Protein AF-A0A7V6ZNW0-F1 (afdb_monomer_lite)

Foldseek 3Di:
DQVVVCVVQPVLRSLQVVLVVLVVLLVVQLVVQLVVLQVVVCVVPPCSNVVLVVCVVDLVDQDDLSSLVSNLVSLLRSLVVSLVVLCVNCVVVVVVVVVVCVVCVVVVVVVVVVVVVVVVVVVVVVVVVCVVVVVPDDDSVVVVLCSSCPRPSNVSVCCSVVPRVVSSCCCSCVPSVVD

Structure (mmCIF, N/CA/C/O backbone):
data_AF-A0A7V6ZNW0-F1
#
_entry.id   AF-A0A7V6ZNW0-F1
#
loop_
_atom_site.group_PDB
_atom_site.id
_atom_site.type_symbol
_atom_site.label_atom_id
_atom_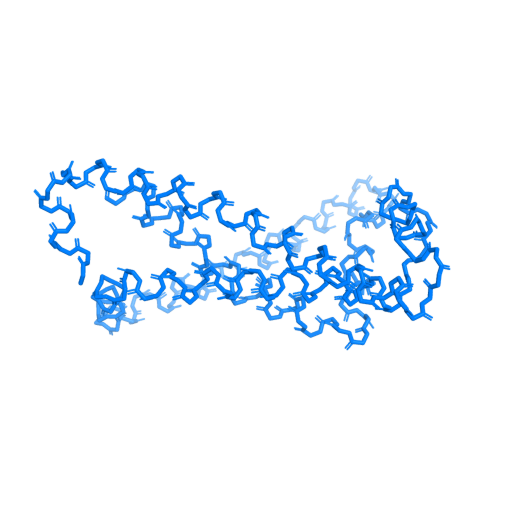site.label_alt_id
_atom_site.label_comp_id
_atom_site.label_asym_id
_atom_site.label_entity_id
_atom_site.label_seq_id
_atom_site.pdbx_PDB_ins_code
_atom_site.Cartn_x
_atom_site.Cartn_y
_atom_site.Cartn_z
_atom_site.occupancy
_atom_site.B_iso_or_equiv
_atom_site.auth_seq_id
_atom_site.auth_comp_id
_atom_site.auth_asym_id
_atom_site.auth_atom_id
_atom_site.pdbx_PDB_model_num
ATOM 1 N N . MET A 1 1 ? -25.468 -3.943 3.752 1.00 54.44 1 MET A N 1
ATOM 2 C CA . MET A 1 1 ? -25.333 -5.261 3.083 1.00 54.44 1 MET A CA 1
ATOM 3 C C . MET A 1 1 ? -24.767 -6.324 4.029 1.00 54.44 1 MET A C 1
ATOM 5 O O . MET A 1 1 ? -25.303 -7.426 4.053 1.00 54.44 1 MET A O 1
ATOM 9 N N . SER A 1 2 ? -23.772 -5.993 4.863 1.00 60.25 2 SER A N 1
ATOM 10 C CA . SER A 1 2 ? -23.150 -6.922 5.824 1.00 60.25 2 SER A CA 1
ATOM 11 C C . SER A 1 2 ? -24.108 -7.521 6.868 1.00 60.25 2 SER A C 1
ATOM 13 O O . SER A 1 2 ? -24.052 -8.720 7.108 1.00 60.25 2 SER A O 1
ATOM 15 N N . GLU A 1 3 ? -25.052 -6.761 7.436 1.00 64.81 3 GLU A N 1
ATOM 16 C CA . GLU A 1 3 ? -25.925 -7.264 8.521 1.00 64.81 3 GLU A CA 1
ATOM 17 C C . GLU A 1 3 ? -26.812 -8.459 8.131 1.00 64.81 3 GLU A C 1
ATOM 19 O O . GLU A 1 3 ? -27.054 -9.354 8.944 1.00 64.81 3 GLU A O 1
ATOM 24 N N . ARG A 1 4 ? -27.275 -8.511 6.873 1.00 63.34 4 ARG A N 1
ATOM 25 C CA . ARG A 1 4 ? -28.067 -9.645 6.362 1.00 63.34 4 ARG A CA 1
ATOM 26 C C . ARG A 1 4 ? -27.214 -10.905 6.184 1.00 63.34 4 ARG A C 1
ATOM 28 O O . ARG A 1 4 ? -27.714 -12.003 6.413 1.00 63.34 4 ARG A O 1
ATOM 35 N N . LEU A 1 5 ? -25.948 -10.747 5.792 1.00 62.03 5 LEU A N 1
ATOM 36 C CA . LEU A 1 5 ? -24.987 -11.845 5.630 1.00 62.03 5 LEU A CA 1
ATOM 37 C C . LEU A 1 5 ? -24.515 -12.376 6.989 1.00 62.03 5 LEU A C 1
ATOM 39 O O . LEU A 1 5 ? -24.542 -13.583 7.215 1.00 62.03 5 LEU A O 1
ATOM 43 N N . ILE A 1 6 ? -24.202 -11.475 7.923 1.00 66.31 6 ILE A N 1
ATOM 44 C CA . ILE A 1 6 ? -23.805 -11.801 9.298 1.00 66.31 6 ILE A CA 1
ATOM 45 C C . ILE A 1 6 ? -24.884 -12.635 10.005 1.00 66.31 6 ILE A C 1
ATOM 47 O O . ILE A 1 6 ? -24.567 -13.617 10.674 1.00 66.31 6 ILE A O 1
ATOM 51 N N . ARG A 1 7 ? -26.171 -12.295 9.823 1.00 68.31 7 ARG A N 1
ATOM 52 C CA . ARG A 1 7 ? -27.290 -13.066 10.396 1.00 68.31 7 ARG A CA 1
ATOM 53 C C . ARG A 1 7 ? -27.439 -14.476 9.819 1.00 68.31 7 ARG A C 1
ATOM 55 O O . ARG A 1 7 ? -27.912 -15.347 10.535 1.00 68.31 7 ARG A O 1
ATOM 62 N N . LYS A 1 8 ? -27.073 -14.704 8.553 1.00 69.94 8 LYS A N 1
ATOM 63 C CA . LYS A 1 8 ? -27.198 -16.025 7.906 1.00 69.94 8 LYS A CA 1
ATOM 64 C C . LYS A 1 8 ? -26.056 -16.979 8.250 1.00 69.94 8 LYS A C 1
ATOM 66 O O . LYS A 1 8 ? -26.270 -18.181 8.292 1.00 69.94 8 LYS A O 1
ATOM 71 N N . VAL A 1 9 ? -24.856 -16.443 8.445 1.00 70.19 9 VAL A N 1
ATOM 72 C CA . VAL A 1 9 ? -23.612 -17.222 8.542 1.00 70.19 9 VAL A CA 1
ATOM 73 C C . VAL A 1 9 ? -23.125 -17.373 9.991 1.00 70.19 9 VAL A C 1
ATOM 75 O O . VAL A 1 9 ? -22.376 -18.296 10.307 1.00 70.19 9 VAL A O 1
ATOM 78 N N . GLY A 1 10 ? -23.580 -16.491 10.885 1.00 75.94 10 GLY A N 1
ATOM 79 C CA . GLY A 1 10 ? -23.046 -16.348 12.237 1.00 75.94 10 GLY A CA 1
ATOM 80 C C . GLY A 1 10 ? -21.868 -15.370 12.259 1.00 75.94 10 GLY A C 1
ATOM 81 O O . GLY A 1 10 ? -21.050 -15.349 11.341 1.00 75.94 10 GLY A O 1
ATOM 82 N N . LYS A 1 11 ? -21.789 -14.538 13.309 1.00 75.06 11 LYS A N 1
ATOM 83 C CA . LYS A 1 11 ? -20.805 -13.441 13.417 1.00 75.06 11 LYS A CA 1
ATOM 84 C C . LYS A 1 11 ? -19.357 -13.919 13.260 1.00 75.06 11 LYS A C 1
ATOM 86 O O . LYS A 1 11 ? -18.672 -13.418 12.378 1.00 75.06 11 LYS A O 1
ATOM 91 N N . GLY A 1 12 ? -18.929 -14.921 14.032 1.00 74.56 12 GLY A N 1
ATOM 92 C CA . GLY A 1 12 ? -17.543 -15.415 13.982 1.00 74.56 12 GLY A CA 1
ATOM 93 C C . GLY A 1 12 ? -17.153 -16.002 12.620 1.00 74.56 12 GLY A C 1
ATOM 94 O O . GLY A 1 12 ? -16.101 -15.680 12.079 1.00 74.56 12 GLY A O 1
ATOM 95 N N . ASN A 1 13 ? -18.042 -16.785 12.005 1.00 82.31 13 ASN A N 1
ATOM 96 C CA . ASN A 1 13 ? -17.795 -17.369 10.683 1.00 82.31 13 ASN A CA 1
ATOM 97 C C . ASN A 1 13 ? -17.742 -16.305 9.578 1.00 82.31 13 ASN A C 1
ATOM 99 O O . ASN A 1 13 ? -16.967 -16.437 8.633 1.00 82.31 13 ASN A O 1
ATOM 103 N N . PHE A 1 14 ? -18.551 -15.245 9.687 1.00 84.12 14 PHE A N 1
ATOM 104 C CA . PHE A 1 14 ? -18.507 -14.127 8.748 1.00 84.12 14 PHE A CA 1
ATOM 105 C C . PHE A 1 14 ? -17.160 -13.402 8.805 1.00 84.12 14 PHE A C 1
ATOM 107 O O . PHE A 1 14 ? -16.557 -13.187 7.756 1.00 84.12 14 PHE A O 1
ATOM 114 N N . TYR A 1 15 ? -16.680 -13.054 10.002 1.00 83.62 15 TYR A N 1
ATOM 115 C CA . TYR A 1 15 ? -15.413 -12.339 10.159 1.00 83.62 15 TYR A CA 1
ATOM 116 C C . TYR A 1 15 ? -14.215 -13.183 9.728 1.00 83.62 15 TYR A C 1
ATOM 118 O O . TYR A 1 15 ? -13.383 -12.689 8.972 1.00 83.62 15 TYR A O 1
ATOM 126 N N . LEU A 1 16 ? -14.194 -14.477 10.066 1.00 86.06 16 LEU A N 1
ATOM 127 C CA . LEU A 1 16 ? -13.151 -15.392 9.601 1.00 86.06 16 LEU A CA 1
ATOM 128 C C . LEU A 1 16 ? -13.122 -15.513 8.069 1.00 86.06 16 LEU A C 1
ATOM 130 O O . LEU A 1 16 ? -12.058 -15.425 7.459 1.00 86.06 16 LEU A O 1
ATOM 134 N N . MET A 1 17 ? -14.278 -15.682 7.420 1.00 87.62 17 MET A N 1
ATOM 135 C CA . MET A 1 17 ? -14.331 -15.756 5.955 1.00 87.62 17 MET A CA 1
ATOM 136 C C . MET A 1 17 ? -13.973 -14.426 5.291 1.00 87.62 17 MET A C 1
ATOM 138 O O . MET A 1 17 ? -13.285 -14.419 4.272 1.00 87.62 17 MET A O 1
ATOM 142 N N . ALA A 1 18 ? -14.410 -13.304 5.865 1.00 87.88 18 ALA A N 1
ATOM 143 C CA . ALA A 1 18 ? -14.041 -11.980 5.386 1.00 87.88 18 ALA A CA 1
ATOM 144 C C . ALA A 1 18 ? -12.533 -11.731 5.537 1.00 87.88 18 ALA A C 1
ATOM 146 O O . ALA A 1 18 ? -11.928 -11.193 4.615 1.00 87.88 18 ALA A O 1
ATOM 147 N N . PHE A 1 19 ? -11.921 -12.174 6.639 1.00 90.75 19 PHE A N 1
ATOM 148 C CA . PHE A 1 19 ? -10.476 -12.128 6.848 1.00 90.75 19 PHE A CA 1
ATOM 149 C C . PHE A 1 19 ? -9.734 -12.934 5.781 1.00 90.75 19 PHE A C 1
ATOM 151 O O . PHE A 1 19 ? -8.900 -12.378 5.074 1.00 90.75 19 PHE A O 1
ATOM 158 N N . LEU A 1 20 ? -10.073 -14.217 5.607 1.00 92.50 20 LEU A N 1
ATOM 159 C CA . LEU A 1 20 ? -9.414 -15.081 4.622 1.00 92.50 20 LEU A CA 1
ATOM 160 C C . LEU A 1 20 ? -9.578 -14.545 3.195 1.00 92.50 20 LEU A C 1
ATOM 162 O O . LEU A 1 20 ? -8.618 -14.518 2.427 1.00 92.50 20 LEU A O 1
ATOM 166 N N . GLY A 1 21 ? -10.781 -14.078 2.851 1.00 93.06 21 GLY A N 1
ATOM 167 C CA . GLY A 1 21 ? -11.059 -13.475 1.552 1.00 93.06 21 GLY A CA 1
ATOM 168 C C . GLY A 1 21 ? -10.262 -12.194 1.325 1.00 93.06 21 GLY A C 1
ATOM 169 O O . GLY A 1 21 ? -9.630 -12.041 0.284 1.00 93.06 21 GLY A O 1
ATOM 170 N N . ALA A 1 22 ? -10.242 -11.286 2.301 1.00 92.19 22 ALA A N 1
ATOM 171 C CA . ALA A 1 22 ? -9.509 -10.032 2.191 1.00 92.19 22 ALA A CA 1
ATOM 172 C C . ALA A 1 22 ? -7.984 -10.244 2.188 1.00 92.19 22 ALA A C 1
ATOM 174 O O . ALA A 1 22 ? -7.289 -9.577 1.428 1.00 92.19 22 ALA A O 1
ATOM 175 N N . PHE A 1 23 ? -7.468 -11.212 2.951 1.00 92.50 23 PHE A N 1
ATOM 176 C CA . PHE A 1 23 ? -6.053 -11.590 2.942 1.00 92.50 23 PHE A CA 1
ATOM 177 C C . PHE A 1 23 ? -5.631 -12.198 1.598 1.00 92.50 23 PHE A C 1
ATOM 179 O O . PHE A 1 23 ? -4.607 -11.820 1.034 1.00 92.50 23 PHE A O 1
ATOM 186 N N . ALA A 1 24 ? -6.448 -13.088 1.026 1.00 94.94 24 ALA A N 1
ATOM 187 C CA . ALA A 1 24 ? -6.201 -13.606 -0.316 1.00 94.94 24 ALA A CA 1
ATOM 188 C C . ALA A 1 24 ? -6.233 -12.480 -1.363 1.00 94.94 24 ALA A C 1
ATOM 190 O O . ALA A 1 24 ? -5.343 -12.395 -2.207 1.00 94.94 24 ALA A O 1
ATOM 191 N N . LEU A 1 25 ? -7.220 -11.581 -1.288 1.00 94.38 25 LEU A N 1
ATOM 192 C CA . LEU A 1 25 ? -7.327 -10.436 -2.194 1.00 94.38 25 LEU A CA 1
ATOM 193 C C . LEU A 1 25 ? -6.156 -9.459 -2.061 1.00 94.38 25 LEU A C 1
ATOM 195 O O . LEU A 1 25 ? -5.732 -8.921 -3.078 1.00 94.38 25 LEU A O 1
ATOM 199 N N . PHE A 1 26 ? -5.605 -9.263 -0.861 1.00 92.00 26 PHE A N 1
ATOM 200 C CA . PHE A 1 26 ? -4.419 -8.428 -0.640 1.00 92.00 26 PHE A CA 1
ATOM 201 C C . PHE A 1 26 ? -3.247 -8.868 -1.522 1.00 92.00 26 PHE A C 1
ATOM 203 O O . PHE A 1 26 ? -2.655 -8.049 -2.220 1.00 92.00 26 PHE A O 1
ATOM 210 N N . ILE A 1 27 ? -2.989 -10.175 -1.582 1.00 92.38 27 ILE A N 1
ATOM 211 C CA . ILE A 1 27 ? -1.921 -10.749 -2.408 1.00 92.38 27 ILE A CA 1
ATOM 212 C C . ILE A 1 27 ? -2.327 -10.770 -3.890 1.00 92.38 27 ILE A C 1
ATOM 214 O O . ILE A 1 27 ? -1.558 -10.376 -4.770 1.00 92.38 27 ILE A O 1
ATOM 218 N N . LEU A 1 28 ? -3.545 -11.234 -4.186 1.00 96.06 28 LEU A N 1
ATOM 219 C CA . LEU A 1 28 ? -3.990 -11.469 -5.560 1.00 96.06 28 LEU A CA 1
ATOM 220 C C . LEU A 1 28 ? -4.175 -10.177 -6.359 1.00 96.06 28 LEU A C 1
ATOM 222 O O . LEU A 1 28 ? -3.818 -10.153 -7.534 1.00 96.06 28 LEU A O 1
ATOM 226 N N . LEU A 1 29 ? -4.705 -9.111 -5.754 1.00 95.12 29 LEU A N 1
ATOM 227 C CA . LEU A 1 29 ? -4.921 -7.836 -6.445 1.00 95.12 29 LEU A CA 1
ATOM 228 C C . LEU A 1 29 ? -3.595 -7.194 -6.845 1.00 95.12 29 LEU A C 1
ATOM 230 O O . LEU A 1 29 ? -3.450 -6.770 -7.990 1.00 95.12 29 LEU A O 1
ATOM 234 N N . GLN A 1 30 ? -2.610 -7.182 -5.944 1.00 94.31 30 GLN A N 1
ATOM 235 C CA . GLN A 1 30 ? -1.276 -6.679 -6.262 1.00 94.31 30 GLN A CA 1
ATOM 236 C C . GLN A 1 30 ? -0.628 -7.504 -7.381 1.00 94.31 30 GLN A C 1
ATOM 238 O O . GLN A 1 30 ? -0.168 -6.939 -8.373 1.00 94.31 30 GLN A O 1
ATOM 243 N N . ALA A 1 31 ? -0.647 -8.837 -7.273 1.00 94.94 31 ALA A N 1
ATOM 244 C CA . ALA A 1 31 ? -0.084 -9.715 -8.298 1.00 94.94 31 ALA A CA 1
ATOM 245 C C . ALA A 1 31 ? -0.779 -9.548 -9.660 1.00 94.94 31 ALA A C 1
ATOM 247 O O . ALA A 1 31 ? -0.127 -9.590 -10.704 1.00 94.94 31 ALA A O 1
ATOM 248 N N . PHE A 1 32 ? -2.096 -9.340 -9.659 1.00 97.19 32 PHE A N 1
ATOM 249 C CA . PHE A 1 32 ? -2.876 -9.103 -10.867 1.00 97.19 32 PHE A CA 1
ATOM 250 C C . PHE A 1 32 ? -2.489 -7.785 -11.545 1.00 97.19 32 PHE A C 1
ATOM 252 O O . PHE A 1 32 ? -2.185 -7.786 -12.738 1.00 97.19 32 PHE A O 1
ATOM 259 N N . VAL A 1 33 ? -2.423 -6.681 -10.792 1.00 96.94 33 VAL A N 1
ATOM 260 C CA . VAL A 1 33 ? -1.995 -5.382 -11.335 1.00 96.94 33 VAL A CA 1
ATOM 261 C C . VAL A 1 33 ? -0.553 -5.453 -11.831 1.00 96.94 33 VAL A C 1
ATOM 263 O O . VAL A 1 33 ? -0.268 -4.989 -12.931 1.00 96.94 33 VAL A O 1
ATOM 266 N N . MET A 1 34 ? 0.342 -6.088 -11.069 1.00 96.62 34 MET A N 1
ATOM 267 C CA . MET A 1 34 ? 1.735 -6.279 -11.474 1.00 96.62 34 MET A CA 1
ATOM 268 C C . MET A 1 34 ? 1.823 -6.991 -12.827 1.00 96.62 34 MET A C 1
ATOM 270 O O . MET A 1 34 ? 2.530 -6.523 -13.711 1.00 96.62 34 MET A O 1
ATOM 274 N N . ARG A 1 35 ? 1.059 -8.072 -13.037 1.00 96.81 35 ARG A N 1
ATOM 275 C CA . ARG A 1 35 ? 1.025 -8.775 -14.331 1.00 96.81 35 ARG A CA 1
ATOM 276 C C . ARG A 1 35 ? 0.549 -7.876 -15.468 1.00 96.81 35 ARG A C 1
ATOM 278 O O . ARG A 1 35 ? 1.149 -7.912 -16.535 1.00 96.81 35 ARG A O 1
ATOM 285 N N . ILE A 1 36 ? -0.493 -7.073 -15.253 1.00 97.50 36 ILE A N 1
ATOM 286 C CA . ILE A 1 36 ? -0.986 -6.135 -16.274 1.00 97.50 36 ILE A CA 1
ATOM 287 C C . ILE A 1 36 ? 0.110 -5.140 -16.667 1.00 97.50 36 ILE A C 1
ATOM 289 O O . ILE A 1 36 ? 0.361 -4.954 -17.855 1.00 97.50 36 ILE A O 1
ATOM 293 N N . LEU A 1 37 ? 0.778 -4.532 -15.684 1.00 96.88 37 LEU A N 1
ATOM 294 C CA . LEU A 1 37 ? 1.839 -3.556 -15.936 1.00 96.88 37 LEU A CA 1
ATOM 295 C C . LEU A 1 37 ? 3.049 -4.197 -16.624 1.00 96.88 37 LEU A C 1
ATOM 297 O O . LEU A 1 37 ? 3.584 -3.628 -17.569 1.00 96.88 37 LEU A O 1
ATOM 301 N N . LEU A 1 38 ? 3.431 -5.407 -16.212 1.00 96.94 38 LEU A N 1
ATOM 302 C CA . LEU A 1 38 ? 4.493 -6.178 -16.856 1.00 96.94 38 LEU A CA 1
ATOM 303 C C . LEU A 1 38 ? 4.199 -6.429 -18.341 1.00 96.94 38 LEU A C 1
ATOM 305 O O . LEU A 1 38 ? 5.057 -6.173 -19.178 1.00 96.94 38 LEU A O 1
ATOM 309 N N . PHE A 1 39 ? 2.984 -6.866 -18.685 1.00 97.12 39 PHE A N 1
ATOM 310 C CA . PHE A 1 39 ? 2.593 -7.053 -20.088 1.00 97.12 39 PHE A CA 1
ATOM 311 C C . PHE A 1 39 ? 2.526 -5.738 -20.870 1.00 97.12 39 PHE A C 1
ATOM 313 O O . PHE A 1 39 ? 2.859 -5.716 -22.054 1.00 97.12 39 PHE A O 1
ATOM 320 N N . TYR A 1 40 ? 2.108 -4.648 -20.226 1.00 96.56 40 TYR A N 1
ATOM 321 C CA . TYR A 1 40 ? 2.097 -3.324 -20.841 1.00 96.56 40 TYR A CA 1
ATOM 322 C C . TYR A 1 40 ? 3.510 -2.872 -21.235 1.00 96.56 40 TYR A C 1
ATOM 324 O O . TYR A 1 40 ? 3.714 -2.459 -22.376 1.00 96.56 40 TYR A O 1
ATOM 332 N N . PHE A 1 41 ? 4.488 -3.003 -20.333 1.00 96.12 41 PHE A N 1
ATOM 333 C CA . PHE A 1 41 ? 5.875 -2.630 -20.617 1.00 96.12 41 PHE A CA 1
ATOM 334 C C . PHE A 1 41 ? 6.576 -3.605 -21.566 1.00 96.12 41 PHE A C 1
ATOM 336 O O . PHE A 1 41 ? 7.312 -3.148 -22.431 1.00 96.12 41 PHE A O 1
ATOM 343 N N . GLU A 1 42 ? 6.283 -4.908 -21.509 1.00 96.00 42 GLU A N 1
ATOM 344 C CA . GLU A 1 42 ? 6.777 -5.883 -22.497 1.00 96.00 42 GLU A CA 1
ATOM 345 C C . GLU A 1 42 ? 6.368 -5.510 -23.930 1.00 96.00 42 GLU A C 1
ATOM 347 O O . GLU A 1 42 ? 7.145 -5.662 -24.869 1.00 96.00 42 GLU A O 1
ATOM 352 N N . GLY A 1 43 ? 5.154 -4.974 -24.106 1.00 94.38 43 GLY A N 1
ATOM 353 C CA . GLY A 1 43 ? 4.677 -4.495 -25.405 1.00 94.38 43 GLY A CA 1
ATOM 354 C C . GLY A 1 43 ? 5.430 -3.269 -25.938 1.00 94.38 43 GLY A C 1
ATOM 355 O O . GLY A 1 43 ? 5.384 -3.010 -27.139 1.00 94.38 43 GLY A O 1
ATOM 356 N N . GLN A 1 44 ? 6.115 -2.519 -25.070 1.00 94.56 44 GLN A N 1
ATOM 357 C CA . GLN A 1 44 ? 6.902 -1.334 -25.432 1.00 94.56 44 GLN A CA 1
ATOM 358 C C . GLN A 1 44 ? 8.399 -1.635 -25.525 1.00 94.56 44 GLN A C 1
ATOM 360 O O . GLN A 1 44 ? 9.090 -1.080 -26.377 1.00 94.56 44 GLN A O 1
ATOM 365 N N . GLN A 1 45 ? 8.889 -2.513 -24.653 1.00 93.44 45 GLN A N 1
ATOM 366 C CA . GLN A 1 45 ? 10.286 -2.892 -24.499 1.00 93.44 45 GLN A CA 1
ATOM 367 C C . GLN A 1 45 ? 10.377 -4.430 -24.481 1.00 93.44 45 GLN A C 1
ATOM 369 O O . GLN A 1 45 ? 10.197 -5.052 -23.433 1.00 93.44 45 GLN A O 1
ATOM 374 N N . PRO A 1 46 ? 10.633 -5.076 -25.632 1.00 94.50 46 PRO A N 1
ATOM 375 C CA . PRO A 1 46 ? 10.741 -6.531 -25.693 1.00 94.50 46 PRO A CA 1
ATOM 376 C C . PRO A 1 46 ? 11.855 -7.057 -24.778 1.00 94.50 46 PRO A C 1
ATOM 378 O O . PRO A 1 46 ? 12.990 -6.587 -24.853 1.00 94.50 46 PRO A O 1
ATOM 381 N N . GLY A 1 47 ? 11.549 -8.055 -23.947 1.00 93.38 47 GLY A N 1
ATOM 382 C CA . GLY A 1 47 ? 12.469 -8.612 -22.950 1.00 93.38 47 GLY A CA 1
ATOM 383 C C . GLY A 1 47 ? 12.351 -7.997 -21.551 1.00 93.38 47 GLY A C 1
ATOM 384 O O . GLY A 1 47 ? 12.964 -8.521 -20.617 1.00 93.38 47 GLY A O 1
ATOM 385 N N . PHE A 1 48 ? 11.521 -6.964 -21.376 1.00 95.19 48 PHE A N 1
ATOM 386 C CA . PHE A 1 48 ? 11.332 -6.268 -20.103 1.00 95.19 48 PHE A CA 1
ATOM 387 C C . PHE A 1 48 ? 10.948 -7.201 -18.952 1.00 95.19 48 PHE A C 1
ATOM 389 O O . PHE A 1 48 ? 11.493 -7.081 -17.859 1.00 95.19 48 PHE A O 1
ATOM 396 N N . ILE A 1 49 ? 10.047 -8.163 -19.166 1.00 95.62 49 ILE A N 1
ATOM 397 C CA . ILE A 1 49 ? 9.618 -9.099 -18.114 1.00 95.62 49 ILE A CA 1
ATOM 398 C C . ILE A 1 49 ? 10.797 -9.926 -17.602 1.00 95.62 49 ILE A C 1
ATOM 400 O O . ILE A 1 49 ? 10.930 -10.151 -16.397 1.00 95.62 49 ILE A O 1
ATOM 404 N N . LYS A 1 50 ? 11.656 -10.387 -18.514 1.00 93.81 50 LYS A N 1
ATOM 405 C CA . LYS A 1 50 ? 12.839 -11.168 -18.155 1.00 93.81 50 LYS A CA 1
ATOM 406 C C . LYS A 1 50 ? 13.813 -10.307 -17.355 1.00 93.81 50 LYS A C 1
ATOM 408 O O . LYS A 1 50 ? 14.229 -10.726 -16.277 1.00 93.81 50 LYS A O 1
ATOM 413 N N . ASP A 1 51 ? 14.110 -9.105 -17.844 1.00 92.50 51 ASP A N 1
ATOM 414 C CA . ASP A 1 51 ? 14.995 -8.164 -17.156 1.00 92.50 51 ASP A CA 1
ATOM 415 C C . ASP A 1 51 ? 14.448 -7.755 -15.782 1.00 92.50 51 ASP A C 1
ATOM 417 O O . ASP A 1 51 ? 15.206 -7.676 -14.816 1.00 92.50 51 ASP A O 1
ATOM 421 N N . PHE A 1 52 ? 13.131 -7.572 -15.661 1.00 93.38 52 PHE A N 1
ATOM 422 C CA . PHE A 1 52 ? 12.462 -7.277 -14.398 1.00 93.38 52 PHE A CA 1
ATOM 423 C C . PHE A 1 52 ? 12.650 -8.410 -13.387 1.00 93.38 52 PHE A C 1
ATOM 425 O O . PHE A 1 52 ? 13.061 -8.163 -12.254 1.00 93.38 52 PHE A O 1
ATOM 432 N N . TYR A 1 53 ? 12.386 -9.662 -13.775 1.00 91.38 53 TYR A N 1
ATOM 433 C CA . TYR A 1 53 ? 12.570 -10.799 -12.870 1.00 91.38 53 TYR A CA 1
ATOM 434 C C . TYR A 1 53 ? 14.036 -11.007 -12.493 1.00 91.38 53 TYR A C 1
ATOM 436 O O . TYR A 1 53 ? 14.323 -11.337 -11.344 1.00 91.38 53 TYR A O 1
ATOM 444 N N . GLU A 1 54 ? 14.964 -10.783 -13.423 1.00 90.25 54 GLU A N 1
ATOM 445 C CA . GLU A 1 54 ? 16.395 -10.828 -13.130 1.00 90.25 54 GLU A CA 1
ATOM 446 C C . GLU A 1 54 ? 16.820 -9.728 -12.152 1.00 90.25 54 GLU A C 1
ATOM 448 O O . GLU A 1 54 ? 17.646 -9.996 -11.280 1.00 90.25 54 GLU A O 1
ATOM 453 N N . ALA A 1 55 ? 16.261 -8.520 -12.268 1.00 87.88 55 ALA A N 1
ATOM 454 C CA . ALA A 1 55 ? 16.542 -7.407 -11.365 1.00 87.88 55 ALA A CA 1
ATOM 455 C C . ALA A 1 55 ? 15.928 -7.613 -9.970 1.00 87.88 55 ALA A C 1
ATOM 457 O O . ALA A 1 55 ? 16.570 -7.327 -8.967 1.00 87.88 55 ALA A O 1
ATOM 458 N N . VAL A 1 56 ? 14.721 -8.182 -9.881 1.00 85.81 56 VAL A N 1
ATOM 459 C CA . VAL A 1 56 ? 14.099 -8.527 -8.590 1.00 85.81 56 VAL A CA 1
ATOM 460 C C . VAL A 1 56 ? 14.832 -9.685 -7.905 1.00 85.81 56 VAL A C 1
ATOM 462 O O . VAL A 1 56 ? 14.958 -9.693 -6.683 1.00 85.81 56 VAL A O 1
ATOM 465 N N . ALA A 1 57 ? 15.327 -10.664 -8.669 1.00 84.75 57 ALA A N 1
ATOM 466 C CA . ALA A 1 57 ? 16.071 -11.799 -8.124 1.00 84.75 57 ALA A CA 1
ATOM 467 C C . ALA A 1 57 ? 17.510 -11.441 -7.713 1.00 84.75 57 ALA A C 1
ATOM 469 O O . ALA A 1 57 ? 18.059 -12.080 -6.817 1.00 84.75 57 ALA A O 1
ATOM 470 N N . ASN A 1 58 ? 18.121 -10.437 -8.353 1.00 81.44 58 ASN A N 1
ATOM 471 C CA . ASN A 1 58 ? 19.493 -10.011 -8.089 1.00 81.44 58 ASN A CA 1
ATOM 472 C C . ASN A 1 58 ? 19.527 -8.565 -7.583 1.00 81.44 58 ASN A C 1
ATOM 474 O O . ASN A 1 58 ? 19.593 -7.625 -8.373 1.00 81.44 58 ASN A O 1
ATOM 478 N N . THR A 1 59 ? 19.595 -8.394 -6.262 1.00 66.69 59 THR A N 1
ATOM 479 C CA . THR A 1 59 ? 19.651 -7.085 -5.578 1.00 66.69 59 THR A CA 1
ATOM 480 C C . THR A 1 59 ? 20.848 -6.208 -5.965 1.00 66.69 59 THR A C 1
ATOM 482 O O . THR A 1 59 ? 20.870 -5.021 -5.651 1.00 66.69 59 THR A O 1
ATOM 485 N N . SER A 1 60 ? 21.844 -6.759 -6.665 1.00 65.50 60 SER A N 1
ATOM 486 C CA . SER A 1 60 ? 22.991 -6.024 -7.206 1.00 65.50 60 SER A CA 1
ATOM 487 C C . SER A 1 60 ? 22.708 -5.302 -8.530 1.00 65.50 60 SER A C 1
ATOM 489 O O . SER A 1 60 ? 23.492 -4.437 -8.924 1.00 65.50 60 SER A O 1
ATOM 491 N N . ARG A 1 61 ? 21.617 -5.633 -9.235 1.00 71.12 61 ARG A N 1
ATOM 492 C CA . ARG A 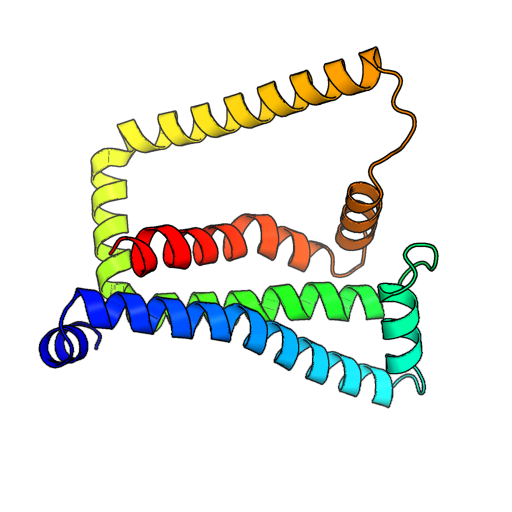1 61 ? 21.227 -4.970 -10.485 1.00 71.12 61 ARG A CA 1
ATOM 493 C C . ARG A 1 61 ? 20.265 -3.833 -10.155 1.00 71.12 61 ARG A C 1
ATOM 495 O O . ARG A 1 61 ? 19.205 -4.059 -9.580 1.00 71.12 61 ARG A O 1
ATOM 502 N N . MET A 1 62 ? 20.632 -2.605 -10.521 1.00 75.88 62 MET A N 1
ATOM 503 C CA . MET A 1 62 ? 19.740 -1.460 -10.338 1.00 75.88 62 MET A CA 1
ATOM 504 C C . MET A 1 62 ? 18.498 -1.627 -11.216 1.00 75.88 62 MET A C 1
ATOM 506 O O . MET A 1 62 ? 18.607 -1.891 -12.415 1.00 75.88 62 MET A O 1
ATOM 510 N N . MET A 1 63 ? 17.327 -1.483 -10.603 1.00 85.75 63 MET A N 1
ATOM 511 C CA . MET A 1 63 ? 16.052 -1.450 -11.312 1.00 85.75 63 MET A CA 1
ATOM 512 C C . MET A 1 63 ? 15.926 -0.132 -12.082 1.00 85.75 63 MET A C 1
ATOM 514 O O . MET A 1 63 ? 16.338 0.915 -11.580 1.00 85.75 63 MET A O 1
ATOM 518 N N . THR A 1 64 ? 15.362 -0.185 -13.290 1.00 90.88 64 THR A N 1
ATOM 519 C CA . THR A 1 64 ? 15.032 1.027 -14.057 1.00 90.88 64 THR A CA 1
ATOM 520 C C . THR A 1 64 ? 13.794 1.712 -13.476 1.00 90.88 64 THR A C 1
ATOM 522 O O . THR A 1 64 ? 13.055 1.115 -12.685 1.00 90.88 64 THR A O 1
ATOM 525 N N . ASP A 1 65 ? 13.529 2.953 -13.885 1.00 89.88 65 ASP A N 1
ATOM 526 C CA . ASP A 1 65 ? 12.354 3.698 -13.426 1.00 89.88 65 ASP A CA 1
ATOM 527 C C . ASP A 1 65 ? 11.036 3.004 -13.797 1.00 89.88 65 ASP A C 1
ATOM 529 O O . ASP A 1 65 ? 10.101 2.987 -12.996 1.00 89.88 65 ASP A O 1
ATOM 533 N N . GLU A 1 66 ? 10.959 2.340 -14.952 1.00 93.19 66 GLU A N 1
ATOM 534 C CA . GLU A 1 66 ? 9.783 1.558 -15.349 1.00 93.19 66 GLU A CA 1
ATOM 535 C C . GLU A 1 66 ? 9.600 0.319 -14.470 1.00 93.19 66 GLU A C 1
ATOM 537 O O . GLU A 1 66 ? 8.478 -0.039 -14.107 1.00 93.19 66 GLU A O 1
ATOM 542 N N . MET A 1 67 ? 10.695 -0.332 -14.076 1.00 94.00 67 MET A N 1
ATOM 543 C CA . MET A 1 67 ? 10.634 -1.464 -13.155 1.00 94.00 67 MET A CA 1
ATOM 544 C C . MET A 1 67 ? 10.176 -1.018 -11.759 1.00 94.00 67 MET A C 1
ATOM 546 O O . MET A 1 67 ? 9.359 -1.699 -11.131 1.00 94.00 67 MET A O 1
ATOM 550 N N . TRP A 1 68 ? 10.632 0.149 -11.292 1.00 93.19 68 TRP A N 1
ATOM 551 C CA . TRP A 1 68 ? 10.108 0.765 -10.072 1.00 93.19 68 TRP A CA 1
ATOM 552 C C . TRP A 1 68 ? 8.640 1.157 -10.211 1.00 93.19 68 TRP A C 1
ATOM 554 O O . TRP A 1 68 ? 7.861 0.909 -9.292 1.00 93.19 68 TRP A O 1
ATOM 564 N N . ALA A 1 69 ? 8.224 1.673 -11.369 1.00 94.38 69 ALA A N 1
ATOM 565 C CA . ALA A 1 69 ? 6.825 1.974 -11.648 1.00 94.38 69 ALA A CA 1
ATOM 566 C C . ALA A 1 69 ? 5.942 0.726 -11.538 1.00 94.38 69 ALA A C 1
ATOM 568 O O . ALA A 1 69 ? 4.882 0.789 -10.916 1.00 94.38 69 ALA A O 1
ATOM 569 N N . VAL A 1 70 ? 6.384 -0.425 -12.057 1.00 95.56 70 VAL A N 1
ATOM 570 C CA . VAL A 1 70 ? 5.668 -1.701 -11.893 1.00 95.56 70 VAL A CA 1
ATOM 571 C C . VAL A 1 70 ? 5.488 -2.047 -10.413 1.00 95.56 70 VAL A C 1
ATOM 573 O O . VAL A 1 70 ? 4.374 -2.383 -10.001 1.00 95.56 70 VAL A O 1
ATOM 576 N N . GLN A 1 71 ? 6.539 -1.942 -9.595 1.00 93.31 71 GLN A N 1
ATOM 577 C CA . GLN A 1 71 ? 6.442 -2.231 -8.159 1.00 93.31 71 GLN A CA 1
ATOM 578 C C . GLN A 1 71 ? 5.523 -1.237 -7.432 1.00 93.31 71 GLN A C 1
ATOM 580 O O . GLN A 1 71 ? 4.540 -1.639 -6.806 1.00 93.31 71 GLN A O 1
ATOM 585 N N . ASN A 1 72 ? 5.792 0.059 -7.577 1.00 94.31 72 ASN A N 1
ATOM 586 C CA . ASN A 1 72 ? 5.106 1.128 -6.857 1.00 94.31 72 ASN A CA 1
ATOM 587 C C . ASN A 1 72 ? 3.621 1.193 -7.213 1.00 94.31 72 ASN A C 1
ATOM 589 O O . ASN A 1 72 ? 2.765 1.267 -6.329 1.00 94.31 72 ASN A O 1
ATOM 593 N N . LEU A 1 73 ? 3.293 1.126 -8.507 1.00 95.44 73 LEU A N 1
ATOM 594 C CA . LEU A 1 73 ? 1.910 1.196 -8.969 1.00 95.44 73 LEU A CA 1
ATOM 595 C C . LEU A 1 73 ? 1.145 -0.088 -8.660 1.00 95.44 73 LEU A C 1
ATOM 597 O O . LEU A 1 73 ? -0.024 -0.005 -8.287 1.00 95.44 73 LEU A O 1
ATOM 601 N N . SER A 1 74 ? 1.767 -1.267 -8.775 1.00 95.75 74 SER A N 1
ATOM 602 C CA . SER A 1 74 ? 1.077 -2.515 -8.427 1.00 95.75 74 SER A CA 1
ATOM 603 C C . SER A 1 74 ? 0.725 -2.578 -6.945 1.00 95.75 74 SER A C 1
ATOM 605 O O . SER A 1 74 ? -0.403 -2.945 -6.607 1.00 95.75 74 SER A O 1
ATOM 607 N N . GLN A 1 75 ? 1.640 -2.151 -6.070 1.00 93.88 75 GLN A N 1
ATOM 608 C CA . GLN A 1 75 ? 1.379 -2.038 -4.641 1.00 93.88 75 GLN A CA 1
ATOM 609 C C . GLN A 1 75 ? 0.286 -1.004 -4.365 1.00 93.88 75 GLN A C 1
ATOM 611 O O . GLN A 1 75 ? -0.703 -1.327 -3.706 1.00 93.88 75 GLN A O 1
ATOM 616 N N . PHE A 1 76 ? 0.413 0.210 -4.904 1.00 95.50 76 PHE A N 1
ATOM 617 C CA . PHE A 1 76 ? -0.546 1.286 -4.663 1.00 95.50 76 PHE A CA 1
ATOM 618 C C . PHE A 1 76 ? -1.947 0.938 -5.157 1.00 95.50 76 PHE A C 1
ATOM 620 O O . PHE A 1 76 ? -2.906 1.000 -4.391 1.00 95.50 76 PHE A O 1
ATOM 627 N N . ILE A 1 77 ? -2.090 0.519 -6.413 1.00 96.25 77 ILE A N 1
ATOM 628 C CA . ILE A 1 77 ? -3.394 0.186 -6.993 1.00 96.25 77 ILE A CA 1
ATOM 629 C C . ILE A 1 77 ? -3.974 -1.051 -6.300 1.00 96.25 77 ILE A C 1
ATOM 631 O O . ILE A 1 77 ? -5.140 -1.027 -5.912 1.00 96.25 77 ILE A O 1
ATOM 635 N N . GLY A 1 78 ? -3.179 -2.108 -6.097 1.00 95.25 78 GLY A N 1
ATOM 636 C CA . GLY A 1 78 ? -3.643 -3.340 -5.455 1.00 95.25 78 GLY A CA 1
ATOM 637 C C . GLY A 1 78 ? -4.180 -3.095 -4.043 1.00 95.25 78 GLY A C 1
ATOM 638 O O . GLY A 1 78 ? -5.302 -3.496 -3.720 1.00 95.25 78 GLY A O 1
ATOM 639 N N . THR A 1 79 ? -3.420 -2.363 -3.225 1.00 93.94 79 THR A N 1
ATOM 640 C CA . THR A 1 79 ? -3.834 -2.013 -1.858 1.00 93.94 79 THR A CA 1
ATOM 641 C C . THR A 1 79 ? -4.992 -1.018 -1.830 1.00 93.94 79 THR A C 1
ATOM 643 O O . THR A 1 79 ? -5.908 -1.188 -1.027 1.00 93.94 79 THR A O 1
ATOM 646 N N . THR A 1 80 ? -5.029 -0.036 -2.738 1.00 95.56 80 THR A N 1
ATOM 647 C CA . THR A 1 80 ? -6.142 0.924 -2.849 1.00 95.56 80 THR A CA 1
ATOM 648 C C . THR A 1 80 ? -7.447 0.224 -3.206 1.00 95.56 80 THR A C 1
ATOM 650 O O . THR A 1 80 ? -8.476 0.475 -2.579 1.00 95.56 80 THR A O 1
ATOM 653 N N . VAL A 1 81 ? -7.426 -0.683 -4.187 1.00 96.06 81 VAL A N 1
ATOM 654 C CA . VAL A 1 81 ? -8.616 -1.446 -4.586 1.00 96.06 81 VAL A CA 1
ATOM 655 C C . VAL A 1 81 ? -9.134 -2.263 -3.406 1.00 96.06 81 VAL A C 1
ATOM 657 O O . VAL A 1 81 ? -10.335 -2.233 -3.128 1.00 96.06 81 VAL A O 1
ATOM 660 N N . LEU A 1 82 ? -8.249 -2.929 -2.658 1.00 94.94 82 LEU A N 1
ATOM 661 C CA . LEU A 1 82 ? -8.661 -3.643 -1.452 1.00 94.94 82 LEU A CA 1
ATOM 662 C C . LEU A 1 82 ? -9.241 -2.697 -0.394 1.00 94.94 82 LEU A C 1
ATOM 664 O O . LEU A 1 82 ? -10.293 -2.996 0.168 1.00 94.94 82 LEU A O 1
ATOM 668 N N . ALA A 1 83 ? -8.600 -1.555 -0.137 1.00 94.06 83 ALA A N 1
ATOM 669 C CA . ALA A 1 83 ? -9.089 -0.564 0.817 1.00 94.06 83 ALA A CA 1
ATOM 670 C C . ALA A 1 83 ? -10.511 -0.101 0.462 1.00 94.06 83 ALA A C 1
ATOM 672 O O . ALA A 1 83 ? -11.388 -0.075 1.325 1.00 94.06 83 ALA A O 1
ATOM 673 N N . VAL A 1 84 ? -10.772 0.183 -0.818 1.00 94.31 84 VAL A N 1
ATOM 674 C CA . VAL A 1 84 ? -12.108 0.546 -1.313 1.00 94.31 84 VAL A CA 1
ATOM 675 C C . VAL A 1 84 ? -13.105 -0.589 -1.083 1.00 94.31 84 VAL A C 1
ATOM 677 O O . VAL A 1 84 ? -14.195 -0.340 -0.568 1.00 94.31 84 VAL A O 1
ATOM 680 N N . LEU A 1 85 ? -12.746 -1.838 -1.398 1.00 93.12 85 LEU A N 1
ATOM 681 C CA . LEU A 1 85 ? -13.611 -2.994 -1.140 1.00 93.12 85 LEU A CA 1
ATOM 682 C C . LEU A 1 85 ? -13.939 -3.127 0.353 1.00 93.12 85 LEU A C 1
ATOM 684 O O . LEU A 1 85 ? -15.106 -3.277 0.716 1.00 93.12 85 LEU A O 1
ATOM 688 N N . LEU A 1 86 ? -12.943 -3.004 1.231 1.00 91.12 86 LEU A N 1
ATOM 689 C CA . LEU A 1 86 ? -13.138 -3.047 2.679 1.00 91.12 86 LEU A CA 1
ATOM 690 C C . LEU A 1 86 ? -14.067 -1.926 3.159 1.00 91.12 86 LEU A C 1
ATOM 692 O O . LEU A 1 86 ? -14.978 -2.189 3.944 1.00 91.12 86 LEU A O 1
ATOM 696 N N . VAL A 1 87 ? -13.909 -0.702 2.649 1.00 90.81 87 VAL A N 1
ATOM 697 C CA . VAL A 1 87 ? -14.805 0.421 2.963 1.00 90.81 87 VAL A CA 1
ATOM 698 C C . VAL A 1 87 ? -16.230 0.152 2.480 1.00 90.81 87 VAL A C 1
ATOM 700 O O . VAL A 1 87 ? -17.179 0.411 3.214 1.00 90.81 87 VAL A O 1
ATOM 703 N N . VAL A 1 88 ? -16.419 -0.411 1.287 1.00 89.62 88 VAL A N 1
ATOM 704 C CA . VAL A 1 88 ? -17.758 -0.727 0.764 1.00 89.62 88 VAL A CA 1
ATOM 705 C C . VAL A 1 88 ? -18.439 -1.823 1.594 1.00 89.62 88 VAL A C 1
ATOM 707 O O . VAL A 1 88 ? -19.620 -1.704 1.933 1.00 89.62 88 VAL A O 1
ATOM 710 N N . PHE A 1 89 ? -17.712 -2.877 1.973 1.00 85.94 89 PHE A N 1
ATOM 711 C CA . PHE A 1 89 ? -18.274 -4.007 2.720 1.00 85.94 89 PHE A CA 1
ATOM 712 C C . PHE A 1 89 ? -18.456 -3.725 4.220 1.00 85.94 89 PHE A C 1
ATOM 714 O O . PHE A 1 89 ? -19.461 -4.142 4.806 1.00 85.94 89 PHE A O 1
ATOM 721 N N . LEU A 1 90 ? -17.517 -3.006 4.842 1.00 86.75 90 LEU A N 1
ATOM 722 C CA . LEU A 1 90 ? -17.487 -2.723 6.282 1.00 86.75 90 LEU A CA 1
ATOM 723 C C . LEU A 1 90 ? -17.861 -1.278 6.629 1.00 86.75 90 LEU A C 1
ATOM 725 O O . LEU A 1 90 ? -17.845 -0.922 7.806 1.00 86.75 90 LEU A O 1
ATOM 729 N N . GLY A 1 91 ? -18.241 -0.452 5.653 1.00 84.12 91 GLY A N 1
ATOM 730 C CA . GLY A 1 91 ? -18.430 0.993 5.816 1.00 84.12 91 GLY A CA 1
ATOM 731 C C . GLY A 1 91 ? -19.366 1.389 6.951 1.00 84.12 91 GLY A C 1
ATOM 732 O O . GLY A 1 91 ? -19.065 2.314 7.695 1.00 84.12 91 GLY A O 1
ATOM 733 N N . GLY A 1 92 ? -20.455 0.642 7.167 1.00 83.44 92 GLY A N 1
ATOM 734 C CA . GLY A 1 92 ? -21.356 0.890 8.299 1.00 83.44 92 GLY A CA 1
ATOM 735 C C . GLY A 1 92 ? -20.679 0.691 9.660 1.00 83.44 92 GLY A C 1
ATOM 736 O O . GLY A 1 92 ? -20.871 1.483 10.577 1.00 83.44 92 GLY A O 1
ATOM 737 N N . SER A 1 93 ? -19.833 -0.332 9.775 1.00 83.50 93 SER A N 1
ATOM 738 C CA . SER A 1 93 ? -19.078 -0.601 10.995 1.00 83.50 93 SER A CA 1
ATOM 739 C C . SER A 1 93 ? -17.898 0.365 11.151 1.00 83.50 93 SER A C 1
ATOM 741 O O . SER A 1 93 ? -17.626 0.811 12.257 1.00 83.50 93 SER A O 1
ATOM 743 N N . LEU A 1 94 ? -17.202 0.721 10.066 1.00 86.38 94 LEU A N 1
ATOM 744 C CA . LEU A 1 94 ? -16.121 1.718 10.096 1.00 86.38 94 LEU A CA 1
ATOM 745 C C . LEU A 1 94 ? -16.646 3.111 10.469 1.00 86.38 94 LEU A C 1
ATOM 747 O O . LEU A 1 94 ? -16.017 3.828 11.240 1.00 86.38 94 LEU A O 1
ATOM 751 N N . ALA A 1 95 ? -17.837 3.477 9.990 1.00 86.56 95 ALA A N 1
ATOM 752 C CA . ALA A 1 95 ? -18.490 4.723 10.369 1.00 86.56 95 ALA A CA 1
ATOM 753 C C . ALA A 1 95 ? -18.854 4.764 11.863 1.00 86.56 95 ALA A C 1
ATOM 755 O O . ALA A 1 95 ? -18.807 5.835 12.467 1.00 86.56 95 ALA A O 1
ATOM 756 N N . ALA A 1 96 ? -19.205 3.623 12.465 1.00 84.75 96 ALA A N 1
ATOM 757 C CA . ALA A 1 96 ? -19.459 3.534 13.902 1.00 84.75 96 ALA A CA 1
ATOM 758 C C . ALA A 1 96 ? -18.174 3.754 14.720 1.00 84.75 96 ALA A C 1
ATOM 760 O O . ALA A 1 96 ? -18.185 4.549 15.659 1.00 84.75 96 ALA A O 1
ATOM 761 N N . ASP A 1 97 ? -17.063 3.131 14.319 1.00 84.50 97 ASP A N 1
ATOM 762 C CA . ASP A 1 97 ? -15.761 3.326 14.972 1.00 84.50 97 ASP A CA 1
ATOM 763 C C . ASP A 1 97 ? -15.278 4.770 14.834 1.00 84.50 97 ASP A C 1
ATOM 765 O O . ASP A 1 97 ? -14.801 5.366 15.795 1.00 84.50 97 ASP A O 1
ATOM 769 N N . TRP A 1 98 ? -15.484 5.381 13.666 1.00 85.06 98 TRP A N 1
ATOM 770 C CA . TRP A 1 98 ? -15.132 6.780 13.438 1.00 85.06 98 TRP A CA 1
ATOM 771 C C . TRP A 1 98 ? -15.913 7.747 14.333 1.00 85.06 98 TRP A C 1
ATOM 773 O O . TRP A 1 98 ? -15.370 8.752 14.792 1.00 85.06 98 TRP A O 1
ATOM 783 N N . ARG A 1 99 ? -17.190 7.456 14.610 1.00 87.88 99 ARG A N 1
ATOM 784 C CA . ARG A 1 99 ? -17.990 8.248 15.557 1.00 87.88 99 ARG A CA 1
ATOM 785 C C . ARG A 1 99 ? -17.436 8.135 16.976 1.00 87.88 99 ARG A C 1
ATOM 787 O O . ARG A 1 99 ? -17.191 9.168 17.590 1.00 87.88 99 ARG A O 1
ATOM 794 N N . ARG A 1 100 ? -17.138 6.917 17.441 1.00 84.62 100 ARG A N 1
ATOM 795 C CA . ARG A 1 100 ? -16.516 6.684 18.758 1.00 84.62 100 ARG A CA 1
ATOM 796 C C . ARG A 1 100 ? -15.157 7.369 18.883 1.00 84.62 100 ARG A C 1
ATOM 798 O O . ARG A 1 100 ? -14.888 8.045 19.869 1.00 84.62 100 ARG A O 1
ATOM 805 N N . PHE A 1 101 ? -14.329 7.278 17.844 1.00 83.50 101 PHE A N 1
ATOM 806 C CA . PHE A 1 101 ? -13.034 7.954 17.806 1.00 83.50 101 PHE A CA 1
ATOM 807 C C . PHE A 1 101 ? -13.168 9.472 17.989 1.00 83.50 101 PHE A C 1
ATOM 809 O O . PHE A 1 101 ? -12.382 10.071 18.722 1.00 83.50 101 PHE A O 1
ATOM 816 N N . LYS A 1 102 ? -14.173 10.093 17.354 1.00 84.88 102 LYS A N 1
ATOM 817 C CA . LYS A 1 102 ? -14.457 11.528 17.507 1.00 84.88 102 LYS A CA 1
ATOM 818 C C . LYS A 1 102 ? -14.939 11.895 18.904 1.00 84.88 102 LYS A C 1
ATOM 820 O O . LYS A 1 102 ? -14.594 12.969 19.384 1.00 84.88 102 LYS A O 1
ATOM 825 N N . GLU A 1 103 ? -15.726 11.039 19.541 1.00 87.62 103 GLU A N 1
ATOM 826 C CA . GLU A 1 103 ? -16.206 11.262 20.909 1.00 87.62 103 GLU A CA 1
ATOM 827 C C . GLU A 1 103 ? -15.038 11.260 21.910 1.00 87.62 103 GLU A C 1
ATOM 829 O O . GLU A 1 103 ? -14.984 12.104 22.803 1.00 87.62 103 GLU A O 1
ATOM 834 N N . GLU A 1 104 ? -14.037 10.406 21.686 1.00 85.12 104 GLU A N 1
ATOM 835 C CA . GLU A 1 104 ? -12.869 10.241 22.561 1.00 85.12 104 GLU A CA 1
ATOM 836 C C . GLU A 1 104 ? -11.584 10.901 22.024 1.00 85.12 104 GLU A C 1
ATOM 838 O O . GLU A 1 104 ? -10.475 10.595 22.471 1.00 85.12 104 GLU A O 1
ATOM 843 N N . TRP A 1 105 ? -11.694 11.844 21.080 1.00 84.75 105 TRP A N 1
ATOM 844 C CA . TRP A 1 105 ? -10.533 12.399 20.365 1.00 84.75 105 TRP A CA 1
ATOM 845 C C . TRP A 1 105 ? -9.460 12.985 21.298 1.00 84.75 105 TRP A C 1
ATOM 847 O O . TRP A 1 105 ? -8.267 12.871 21.022 1.00 84.75 105 TRP A O 1
ATOM 857 N N . LYS A 1 106 ? -9.879 13.565 22.432 1.00 81.19 106 LYS A N 1
ATOM 858 C CA . LYS A 1 106 ? -8.985 14.149 23.445 1.00 81.19 106 LYS A CA 1
ATOM 859 C C . LYS A 1 106 ? -8.107 13.115 24.143 1.00 81.19 106 LYS A C 1
ATOM 861 O O . LYS A 1 106 ? -7.031 13.476 24.596 1.00 81.19 106 LYS A O 1
ATOM 866 N N . SER A 1 107 ? -8.559 11.867 24.241 1.00 83.88 107 SER A N 1
ATOM 867 C CA . SER A 1 107 ? -7.748 10.763 24.759 1.00 83.88 107 SER A CA 1
ATOM 868 C C . SER A 1 107 ? -6.937 10.108 23.642 1.00 83.88 107 SER A C 1
ATOM 870 O O . SER A 1 107 ? -5.768 9.793 23.827 1.00 83.88 107 SER A O 1
ATOM 872 N N . ASN A 1 108 ? -7.533 9.959 22.458 1.00 82.50 108 ASN A N 1
ATOM 873 C CA . ASN A 1 108 ? -6.929 9.220 21.350 1.00 82.50 108 ASN A CA 1
ATOM 874 C C . ASN A 1 108 ? -5.764 9.961 20.677 1.00 82.50 108 ASN A C 1
ATOM 876 O O . ASN A 1 108 ? -4.744 9.350 20.362 1.00 82.50 108 ASN A O 1
ATOM 880 N N . VAL A 1 109 ? -5.880 11.276 20.462 1.00 85.94 109 VAL A N 1
ATOM 881 C CA . VAL A 1 109 ? -4.842 12.063 19.773 1.00 85.94 109 VAL A CA 1
ATOM 882 C C . VAL A 1 109 ? -3.526 12.110 20.566 1.00 85.94 109 VAL A C 1
ATOM 884 O O . VAL A 1 109 ? -2.486 11.830 19.967 1.00 85.94 109 VAL A O 1
ATOM 887 N N . PRO A 1 110 ? -3.513 12.375 21.889 1.00 88.25 110 PRO A N 1
ATOM 888 C CA . PRO A 1 110 ? -2.283 12.299 22.677 1.00 88.25 110 PRO A CA 1
ATOM 889 C C . PRO A 1 110 ? -1.635 10.915 22.654 1.00 88.25 110 PRO A C 1
ATOM 891 O O . PRO A 1 110 ? -0.415 10.831 22.549 1.00 88.25 110 PRO A O 1
ATOM 894 N N . THR A 1 111 ? -2.420 9.832 22.694 1.00 86.75 111 THR A N 1
ATOM 895 C CA . THR A 1 111 ? -1.888 8.464 22.595 1.00 86.75 111 THR A CA 1
ATOM 896 C C . THR A 1 111 ? -1.195 8.217 21.257 1.00 86.75 111 THR A C 1
ATOM 898 O O . THR A 1 111 ? -0.111 7.637 21.236 1.00 86.75 111 THR A O 1
ATOM 901 N N . ILE A 1 112 ? -1.768 8.697 20.147 1.00 85.19 112 ILE A N 1
ATOM 902 C CA . ILE A 1 112 ? -1.142 8.602 18.818 1.00 85.19 112 ILE A CA 1
ATOM 903 C C . ILE A 1 112 ? 0.178 9.379 18.794 1.00 85.19 112 ILE A C 1
ATOM 905 O O . ILE A 1 112 ? 1.201 8.838 18.380 1.00 85.19 112 ILE A O 1
ATOM 909 N N . ILE A 1 113 ? 0.176 10.624 19.280 1.00 89.25 113 ILE A N 1
ATOM 910 C CA . ILE A 1 113 ? 1.383 11.464 19.332 1.00 89.25 113 ILE A CA 1
ATOM 911 C C . ILE A 1 113 ? 2.463 10.798 20.190 1.00 89.25 113 ILE A C 1
ATOM 913 O O . ILE A 1 113 ? 3.617 10.723 19.779 1.00 89.25 113 ILE A O 1
ATOM 917 N N . PHE A 1 114 ? 2.095 10.268 21.355 1.00 90.88 114 PHE A N 1
ATOM 918 C CA . PHE A 1 114 ? 3.020 9.568 22.239 1.00 90.88 114 PHE A CA 1
ATOM 919 C C . PHE A 1 114 ? 3.608 8.316 21.576 1.00 90.88 114 PHE A C 1
ATOM 921 O O . PHE A 1 114 ? 4.813 8.088 21.661 1.00 90.88 114 PHE A O 1
ATOM 928 N N . GLY A 1 115 ? 2.789 7.554 20.845 1.00 86.81 115 GLY A N 1
ATOM 929 C CA . GLY A 1 115 ? 3.252 6.432 20.030 1.00 86.81 115 GLY A CA 1
ATOM 930 C C . GLY A 1 115 ? 4.285 6.853 18.981 1.00 86.81 115 GLY A C 1
ATOM 931 O O . GLY A 1 115 ? 5.339 6.229 18.884 1.00 86.81 115 GLY A O 1
ATOM 932 N N . ILE A 1 116 ? 4.034 7.948 18.254 1.00 88.81 116 ILE A N 1
ATOM 933 C CA . ILE A 1 116 ? 4.980 8.503 17.267 1.00 88.81 116 ILE A CA 1
ATOM 934 C C . ILE A 1 116 ? 6.305 8.888 17.939 1.00 88.81 116 ILE A C 1
ATOM 936 O O . ILE A 1 116 ? 7.375 8.529 17.447 1.00 88.81 116 ILE A O 1
ATOM 940 N N . VAL A 1 117 ? 6.244 9.581 19.080 1.00 91.69 117 VAL A N 1
ATOM 941 C CA . VAL A 1 117 ? 7.438 9.992 19.835 1.00 91.69 117 VAL A CA 1
ATOM 942 C C . VAL A 1 117 ? 8.247 8.778 20.291 1.00 91.69 117 VAL A C 1
ATOM 944 O O . VAL A 1 117 ? 9.467 8.776 20.139 1.00 91.69 117 VAL A O 1
ATOM 947 N N . ILE A 1 118 ? 7.590 7.731 20.798 1.00 92.62 118 ILE A N 1
ATOM 948 C CA . ILE A 1 118 ? 8.263 6.488 21.194 1.00 92.62 118 ILE A CA 1
ATOM 949 C C . ILE A 1 118 ? 8.937 5.824 19.996 1.00 92.62 118 ILE A C 1
ATOM 951 O O . ILE A 1 118 ? 10.098 5.443 20.106 1.00 92.62 118 ILE A O 1
ATOM 955 N N . ILE A 1 119 ? 8.249 5.693 18.858 1.00 89.38 119 ILE A N 1
ATOM 956 C CA . ILE A 1 119 ? 8.823 5.076 17.653 1.00 89.38 119 ILE A CA 1
ATOM 957 C C . ILE A 1 119 ? 10.084 5.830 17.219 1.00 89.38 119 ILE A C 1
ATOM 959 O O . ILE A 1 119 ? 11.108 5.210 16.934 1.00 89.38 119 ILE A O 1
ATOM 963 N N . TYR A 1 120 ? 10.038 7.163 17.226 1.00 89.31 120 TYR A N 1
ATOM 964 C CA . TYR A 1 120 ? 11.193 7.986 16.880 1.00 89.31 120 TYR A CA 1
ATOM 965 C C . TYR A 1 120 ? 12.342 7.831 17.890 1.00 89.31 120 TYR A C 1
ATOM 967 O O . TYR A 1 120 ? 13.496 7.654 17.501 1.00 89.31 120 TYR A O 1
ATOM 975 N N . ALA A 1 121 ? 12.035 7.816 19.189 1.00 89.62 121 ALA A N 1
ATOM 976 C CA . ALA A 1 121 ? 13.027 7.587 20.237 1.00 89.62 121 ALA A CA 1
ATOM 977 C C . ALA A 1 121 ? 13.682 6.198 20.126 1.00 89.62 121 ALA A C 1
ATOM 979 O O . ALA A 1 121 ? 14.898 6.075 20.274 1.00 89.62 121 ALA A O 1
ATOM 980 N N . LEU A 1 122 ? 12.899 5.160 19.817 1.00 89.81 122 LEU A N 1
ATOM 981 C C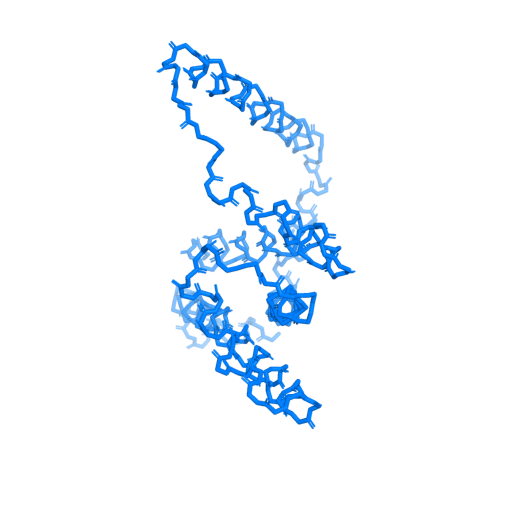A . LEU A 1 122 ? 13.402 3.806 19.582 1.00 89.81 122 LEU A CA 1
ATOM 982 C C . LEU A 1 122 ? 14.292 3.737 18.339 1.00 89.81 122 LEU A C 1
ATOM 984 O O . LEU A 1 122 ? 15.319 3.067 18.378 1.00 89.81 122 LEU A O 1
ATOM 988 N N . ASN A 1 123 ? 13.947 4.450 17.263 1.00 86.00 123 ASN A N 1
ATOM 989 C CA . ASN A 1 123 ? 14.787 4.533 16.067 1.00 86.00 123 ASN A CA 1
ATOM 990 C C . ASN A 1 123 ? 16.166 5.142 16.388 1.00 86.00 123 ASN A C 1
ATOM 992 O O . ASN A 1 123 ? 17.197 4.567 16.034 1.00 86.00 123 ASN A O 1
ATOM 996 N N . ILE A 1 124 ? 16.197 6.246 17.144 1.00 87.50 124 ILE A N 1
ATOM 997 C CA . ILE A 1 124 ? 17.451 6.849 17.619 1.00 87.50 124 ILE A CA 1
ATOM 998 C C . ILE A 1 124 ? 18.245 5.845 18.464 1.00 87.50 124 ILE A C 1
ATOM 1000 O O . ILE A 1 124 ? 19.442 5.667 18.241 1.00 87.50 124 ILE A O 1
ATOM 1004 N N . ALA A 1 125 ? 17.588 5.166 19.408 1.00 87.69 125 ALA A N 1
ATOM 1005 C CA . ALA A 1 125 ? 18.239 4.183 20.270 1.00 87.69 125 ALA A CA 1
ATOM 1006 C C . ALA A 1 125 ? 18.847 3.021 19.465 1.00 87.69 125 ALA A C 1
ATOM 1008 O O . ALA A 1 125 ? 19.992 2.642 19.700 1.00 87.69 125 ALA A O 1
ATOM 1009 N N . ILE A 1 126 ? 18.122 2.499 18.473 1.00 84.12 126 ILE A N 1
ATOM 1010 C CA . ILE A 1 126 ? 18.608 1.455 17.562 1.00 84.12 126 ILE A CA 1
ATOM 1011 C C . ILE A 1 126 ? 19.819 1.949 16.760 1.00 84.12 126 ILE A C 1
ATOM 1013 O O . ILE A 1 126 ? 20.815 1.238 16.656 1.00 84.12 126 ILE A O 1
ATOM 1017 N N . THR A 1 127 ? 19.778 3.181 16.254 1.00 82.81 127 THR A N 1
ATOM 1018 C CA . THR A 1 127 ? 20.896 3.783 15.511 1.00 82.81 127 THR A CA 1
ATOM 1019 C C . THR A 1 127 ? 22.147 3.911 16.387 1.00 82.81 127 THR A C 1
ATOM 1021 O O . THR A 1 127 ? 23.253 3.587 15.955 1.00 82.81 127 THR A O 1
ATOM 1024 N N . MET A 1 128 ? 21.988 4.318 17.651 1.00 84.31 128 MET A N 1
ATOM 1025 C CA . MET A 1 128 ? 23.088 4.361 18.623 1.00 84.31 128 MET A CA 1
ATOM 1026 C C . MET A 1 128 ? 23.680 2.973 18.890 1.00 84.31 128 MET A C 1
ATOM 1028 O O . MET A 1 128 ? 24.899 2.837 18.966 1.00 84.31 128 MET A O 1
ATOM 1032 N N . ILE A 1 129 ? 22.833 1.945 18.995 1.00 84.94 129 ILE A N 1
ATOM 1033 C CA . ILE A 1 129 ? 23.267 0.553 19.153 1.00 84.94 129 ILE A CA 1
ATOM 1034 C C . ILE A 1 129 ? 24.066 0.099 17.923 1.00 84.94 129 ILE A C 1
ATOM 1036 O O . ILE A 1 129 ? 25.169 -0.417 18.084 1.00 84.94 129 ILE A O 1
ATOM 1040 N N . TYR A 1 130 ? 23.575 0.335 16.702 1.00 80.69 130 TYR A N 1
ATOM 1041 C CA . TYR A 1 130 ? 24.302 -0.031 15.479 1.00 80.69 130 TYR A CA 1
ATOM 1042 C C . TYR A 1 130 ? 25.673 0.643 15.383 1.00 80.69 130 TYR A C 1
ATOM 1044 O O . TYR A 1 130 ? 26.662 -0.023 15.068 1.00 80.69 130 TYR A O 1
ATOM 1052 N N . ASN A 1 131 ? 25.750 1.927 15.741 1.00 81.69 131 ASN A N 1
ATOM 1053 C CA . ASN A 1 131 ? 27.011 2.665 15.792 1.00 81.69 131 ASN A CA 1
ATOM 1054 C C . ASN A 1 131 ? 27.980 2.089 16.837 1.00 81.69 131 ASN A C 1
ATOM 1056 O O . ASN A 1 131 ? 29.182 2.018 16.584 1.00 81.69 131 ASN A O 1
ATOM 1060 N N . LEU A 1 132 ? 27.475 1.646 17.994 1.00 83.94 132 LEU A N 1
ATOM 1061 C CA . LEU A 1 132 ? 28.289 1.043 19.054 1.00 83.94 132 LEU A CA 1
ATOM 1062 C C . LEU A 1 132 ? 28.890 -0.305 18.630 1.00 83.94 132 LEU A C 1
ATOM 1064 O O . LEU A 1 132 ? 30.040 -0.592 18.953 1.00 83.94 132 LEU A O 1
ATOM 1068 N N . PHE A 1 133 ? 28.130 -1.116 17.892 1.00 83.12 133 PHE A N 1
ATOM 1069 C CA . PHE A 1 133 ? 28.580 -2.420 17.397 1.00 83.12 133 PHE A CA 1
ATOM 1070 C C . PHE A 1 133 ? 29.388 -2.345 16.094 1.00 83.12 133 PHE A C 1
ATOM 1072 O O . PHE A 1 133 ? 29.797 -3.389 15.589 1.00 83.12 133 PHE A O 1
ATOM 1079 N N . GLN A 1 134 ? 29.629 -1.139 15.559 1.00 75.00 134 GLN A N 1
ATOM 1080 C CA . GLN A 1 134 ? 30.335 -0.905 14.292 1.00 75.00 134 GLN A CA 1
ATOM 1081 C C . GLN A 1 134 ? 29.850 -1.820 13.158 1.00 75.00 134 GLN A C 1
ATOM 1083 O O . GLN A 1 134 ? 30.659 -2.260 12.346 1.00 75.00 134 GLN A O 1
ATOM 1088 N N . VAL A 1 135 ? 28.549 -2.134 13.113 1.00 68.31 135 VAL A N 1
ATOM 1089 C CA . VAL A 1 135 ? 27.974 -2.972 12.052 1.00 68.31 135 VAL A CA 1
ATOM 1090 C C . VAL A 1 135 ? 28.089 -2.178 10.747 1.00 68.31 135 VAL A C 1
ATOM 1092 O O . VAL A 1 135 ? 27.361 -1.197 10.583 1.00 68.31 135 VAL A O 1
ATOM 1095 N N . PRO A 1 136 ? 29.015 -2.527 9.834 1.00 54.16 136 PRO A N 1
ATOM 1096 C CA . PRO A 1 136 ? 29.251 -1.748 8.638 1.00 54.16 136 PRO A CA 1
ATOM 1097 C C . PRO A 1 136 ? 28.329 -2.290 7.554 1.00 54.16 136 PRO A C 1
ATOM 1099 O O . PRO A 1 136 ? 28.585 -3.335 6.960 1.00 54.16 136 PRO A O 1
ATOM 1102 N N . GLY A 1 137 ? 27.234 -1.585 7.317 1.00 55.25 137 GLY A N 1
ATOM 1103 C CA . GLY A 1 137 ? 26.342 -1.874 6.209 1.00 55.25 137 GLY A CA 1
ATOM 1104 C C . GLY A 1 137 ? 25.070 -1.063 6.333 1.00 55.25 137 GLY A C 1
ATOM 1105 O O . GLY A 1 137 ? 24.351 -1.201 7.320 1.00 55.25 137 GLY A O 1
ATOM 1106 N N . ASP A 1 138 ? 24.774 -0.245 5.323 1.00 59.38 138 ASP A N 1
ATOM 1107 C CA . ASP A 1 138 ? 23.384 0.136 5.094 1.00 59.38 138 ASP A CA 1
ATOM 1108 C C . ASP A 1 138 ? 22.600 -1.163 4.929 1.00 59.38 138 ASP A C 1
ATOM 1110 O O . ASP A 1 138 ? 23.033 -2.059 4.198 1.00 59.38 138 ASP A O 1
ATOM 1114 N N . ALA A 1 139 ? 21.463 -1.292 5.608 1.00 64.94 139 ALA A N 1
ATOM 1115 C CA . ALA A 1 139 ? 20.592 -2.425 5.352 1.00 64.94 139 ALA A CA 1
ATOM 1116 C C . ALA A 1 139 ? 20.222 -2.406 3.859 1.00 64.94 139 ALA A C 1
ATOM 1118 O O . ALA A 1 139 ? 19.729 -1.389 3.372 1.00 64.94 139 ALA A O 1
ATOM 1119 N N . ASP A 1 140 ? 20.422 -3.508 3.130 1.00 64.94 140 ASP A N 1
ATOM 1120 C CA . ASP A 1 140 ? 20.065 -3.587 1.701 1.00 64.94 140 ASP A CA 1
ATOM 1121 C C . ASP A 1 140 ? 18.602 -3.164 1.462 1.00 64.94 140 ASP A C 1
ATOM 1123 O O . ASP A 1 140 ? 18.282 -2.480 0.491 1.00 64.94 140 ASP A O 1
ATOM 1127 N N . ASN A 1 141 ? 17.727 -3.458 2.429 1.00 65.69 141 ASN A N 1
ATOM 1128 C CA . ASN A 1 141 ? 16.335 -3.014 2.447 1.00 65.69 141 ASN A CA 1
ATOM 1129 C C . ASN A 1 141 ? 16.186 -1.484 2.457 1.00 65.69 141 ASN A C 1
ATOM 1131 O O . ASN A 1 141 ? 15.290 -0.956 1.806 1.00 65.69 141 ASN A O 1
ATOM 1135 N N . GLN A 1 142 ? 17.043 -0.763 3.184 1.00 71.25 142 GLN A N 1
ATOM 1136 C CA . GLN A 1 142 ? 17.020 0.698 3.229 1.00 71.25 142 GLN A CA 1
ATOM 1137 C C . GLN A 1 142 ? 17.404 1.282 1.870 1.00 71.25 142 GLN A C 1
ATOM 1139 O O . GLN A 1 142 ? 16.685 2.137 1.365 1.00 71.25 142 GLN A O 1
ATOM 1144 N N . ARG A 1 143 ? 18.459 0.761 1.231 1.00 77.62 143 ARG A N 1
ATOM 1145 C CA . ARG A 1 143 ? 18.851 1.186 -0.123 1.00 77.62 143 ARG A CA 1
ATOM 1146 C C . ARG A 1 143 ? 17.756 0.920 -1.150 1.00 77.62 143 ARG A C 1
ATOM 1148 O O . ARG A 1 143 ? 17.516 1.759 -2.010 1.00 77.62 143 ARG A O 1
ATOM 1155 N N . MET A 1 144 ? 17.061 -0.215 -1.048 1.00 75.50 144 MET A N 1
ATOM 1156 C CA . MET A 1 144 ? 15.913 -0.509 -1.912 1.00 75.50 144 MET A CA 1
ATOM 1157 C C . MET A 1 144 ? 14.755 0.466 -1.688 1.00 75.50 144 MET A C 1
ATOM 1159 O O . MET A 1 144 ? 14.177 0.940 -2.659 1.00 75.50 144 MET A O 1
ATOM 1163 N N . ILE A 1 145 ? 14.426 0.791 -0.434 1.00 77.56 145 ILE A N 1
ATOM 1164 C CA . ILE A 1 145 ? 13.372 1.765 -0.117 1.00 77.56 145 ILE A CA 1
ATOM 1165 C C . ILE A 1 145 ? 13.763 3.158 -0.618 1.00 77.56 145 ILE A C 1
ATOM 1167 O O . ILE A 1 145 ? 12.948 3.826 -1.245 1.00 77.56 145 ILE A O 1
ATOM 1171 N N . GLU A 1 146 ? 15.003 3.590 -0.391 1.00 84.12 146 GLU A N 1
ATOM 1172 C CA . GLU A 1 146 ? 15.510 4.880 -0.868 1.00 84.12 146 GLU A CA 1
ATOM 1173 C C . GLU A 1 146 ? 15.487 4.963 -2.397 1.00 84.12 146 GLU A C 1
ATOM 1175 O O . GLU A 1 146 ? 15.019 5.960 -2.944 1.00 84.12 146 GLU A O 1
ATOM 1180 N N . ALA A 1 147 ? 15.903 3.901 -3.094 1.00 83.44 147 ALA A N 1
ATOM 1181 C CA . ALA A 1 147 ? 15.833 3.826 -4.551 1.00 83.44 147 ALA A CA 1
ATOM 1182 C C . ALA A 1 147 ? 14.383 3.862 -5.059 1.00 83.44 147 ALA A C 1
ATOM 1184 O O . ALA A 1 147 ? 14.068 4.572 -6.013 1.00 83.44 147 ALA A O 1
ATOM 1185 N N . ALA A 1 148 ? 13.476 3.151 -4.394 1.00 82.31 148 ALA A N 1
ATOM 1186 C CA . ALA A 1 148 ? 12.082 3.095 -4.799 1.00 82.31 148 ALA A CA 1
ATOM 1187 C C . ALA A 1 148 ? 11.338 4.418 -4.557 1.00 82.31 148 ALA A C 1
ATOM 1189 O O . ALA A 1 148 ? 10.552 4.846 -5.406 1.00 82.31 148 ALA A O 1
ATOM 1190 N N . VAL A 1 149 ? 11.614 5.091 -3.435 1.00 87.88 149 VAL A N 1
ATOM 1191 C CA . VAL A 1 149 ? 11.097 6.433 -3.115 1.00 87.88 149 VAL A CA 1
ATOM 1192 C C . VAL A 1 149 ? 11.737 7.504 -4.003 1.00 87.88 149 VAL A C 1
ATOM 1194 O O . VAL A 1 149 ? 11.069 8.475 -4.348 1.00 87.88 149 VAL A O 1
ATOM 1197 N N . GLY A 1 150 ? 13.002 7.326 -4.388 1.00 88.00 150 GLY A N 1
ATOM 1198 C CA . GLY A 1 150 ? 13.728 8.227 -5.283 1.00 88.00 150 GLY A CA 1
ATOM 1199 C C . GLY A 1 150 ? 13.316 8.132 -6.756 1.00 88.00 150 GLY A C 1
ATOM 1200 O O . GLY A 1 150 ? 13.620 9.047 -7.516 1.00 88.00 150 GLY A O 1
ATOM 1201 N N . SER A 1 151 ? 12.621 7.063 -7.156 1.00 89.25 151 SER A N 1
ATOM 1202 C CA . SER A 1 151 ? 12.096 6.900 -8.519 1.00 89.25 151 SER A CA 1
ATOM 1203 C C . SER A 1 151 ? 10.992 7.913 -8.850 1.00 89.25 151 SER A C 1
ATOM 1205 O O . SER A 1 151 ? 10.316 8.437 -7.959 1.00 89.25 151 SER A O 1
ATOM 1207 N N . GLU A 1 152 ? 10.711 8.119 -10.141 1.00 90.00 152 GLU A N 1
ATOM 1208 C CA . GLU A 1 152 ? 9.639 9.024 -10.602 1.00 90.00 152 GLU A CA 1
ATOM 1209 C C . GLU A 1 152 ? 8.252 8.686 -10.018 1.00 90.00 152 GLU A C 1
ATOM 1211 O O . GLU A 1 152 ? 7.387 9.550 -9.868 1.00 90.00 152 GLU A O 1
ATOM 1216 N N . THR A 1 153 ? 8.035 7.419 -9.652 1.00 91.31 153 THR A N 1
ATOM 1217 C CA . THR A 1 153 ? 6.772 6.919 -9.086 1.00 91.31 153 THR A CA 1
ATOM 1218 C C . THR A 1 153 ? 6.813 6.731 -7.570 1.00 91.31 153 THR A C 1
ATOM 1220 O O . THR A 1 153 ? 5.848 6.227 -6.987 1.00 91.31 153 THR A O 1
ATOM 1223 N N . GLY A 1 154 ? 7.885 7.168 -6.903 1.00 89.81 154 GLY A N 1
ATOM 1224 C CA . GLY A 1 154 ? 8.095 6.966 -5.470 1.00 89.81 154 GLY A CA 1
ATOM 1225 C C . GLY A 1 154 ? 6.997 7.556 -4.583 1.00 89.81 154 GLY A C 1
ATOM 1226 O O . GLY A 1 154 ? 6.700 7.017 -3.517 1.00 89.81 154 GLY A O 1
ATOM 1227 N N . ILE A 1 155 ? 6.286 8.590 -5.052 1.00 92.38 155 ILE A N 1
ATOM 1228 C CA . ILE A 1 155 ? 5.126 9.149 -4.340 1.00 92.38 155 ILE A CA 1
ATOM 1229 C C . ILE A 1 155 ? 4.032 8.101 -4.078 1.00 92.38 155 ILE A C 1
ATOM 1231 O O . ILE A 1 155 ? 3.408 8.114 -3.017 1.00 92.38 155 ILE A O 1
ATOM 1235 N N . PHE A 1 156 ? 3.820 7.153 -4.997 1.00 93.00 156 PHE A N 1
ATOM 1236 C CA . PHE A 1 156 ? 2.827 6.091 -4.827 1.00 93.00 156 PHE A CA 1
ATOM 1237 C C . PHE A 1 156 ? 3.256 5.076 -3.769 1.00 93.00 156 PHE A C 1
ATOM 1239 O O . PHE A 1 156 ? 2.410 4.603 -3.006 1.00 93.00 156 PHE A O 1
ATOM 1246 N N . MET A 1 157 ? 4.558 4.792 -3.659 1.00 90.19 157 MET A N 1
ATOM 1247 C CA . MET A 1 157 ? 5.092 3.997 -2.553 1.00 90.19 157 MET A CA 1
ATOM 1248 C C . MET A 1 157 ? 4.849 4.707 -1.219 1.00 90.19 157 MET A C 1
ATOM 1250 O O . MET A 1 157 ? 4.304 4.098 -0.299 1.00 90.19 157 MET A O 1
ATOM 1254 N N . VAL A 1 158 ? 5.183 5.999 -1.125 1.00 90.19 158 VAL A N 1
ATOM 1255 C CA . VAL A 1 158 ? 4.999 6.784 0.105 1.00 90.19 158 VAL A CA 1
ATOM 1256 C C . VAL A 1 158 ? 3.531 6.795 0.531 1.00 90.19 158 VAL A C 1
ATOM 1258 O O . VAL A 1 158 ? 3.228 6.490 1.682 1.00 90.19 158 VAL A O 1
ATOM 1261 N N . LEU A 1 159 ? 2.602 7.075 -0.388 1.00 91.69 159 LEU A N 1
ATOM 1262 C CA . LEU A 1 159 ? 1.165 7.063 -0.091 1.00 91.69 159 LEU A CA 1
ATOM 1263 C C . LEU A 1 159 ? 0.672 5.676 0.343 1.00 91.69 159 LEU A C 1
ATOM 1265 O O . LEU A 1 159 ? -0.135 5.573 1.271 1.00 91.69 159 LEU A O 1
ATOM 1269 N N . SER A 1 160 ? 1.170 4.616 -0.298 1.00 91.00 160 SER A N 1
ATOM 1270 C CA . SER A 1 160 ? 0.827 3.239 0.065 1.00 91.00 160 SER A CA 1
ATOM 1271 C C . SER A 1 160 ? 1.268 2.920 1.486 1.00 91.00 160 SER A C 1
ATOM 1273 O O . SER A 1 160 ? 0.448 2.505 2.296 1.00 91.00 160 SER A O 1
ATOM 1275 N N . VAL A 1 161 ? 2.544 3.139 1.803 1.00 87.56 161 VAL A N 1
ATOM 1276 C CA . VAL A 1 161 ? 3.142 2.764 3.092 1.00 87.56 161 VAL A CA 1
ATOM 1277 C C . VAL A 1 161 ? 2.643 3.655 4.228 1.00 87.56 161 VAL A C 1
ATOM 1279 O O . VAL A 1 161 ? 2.425 3.169 5.333 1.00 87.56 161 VAL A O 1
ATOM 1282 N N . PHE A 1 162 ? 2.433 4.948 3.977 1.00 87.38 162 PHE A N 1
ATOM 1283 C CA . PHE A 1 162 ? 2.051 5.894 5.024 1.00 87.38 162 PHE A CA 1
ATOM 1284 C C . PHE A 1 162 ? 0.556 5.857 5.363 1.00 87.38 162 PHE A C 1
ATOM 1286 O O . PHE A 1 162 ? 0.190 6.054 6.519 1.00 87.38 162 PHE A O 1
ATOM 1293 N N . LEU A 1 163 ? -0.317 5.625 4.375 1.00 89.06 163 LEU A N 1
ATOM 1294 C CA . LEU A 1 163 ? -1.769 5.742 4.564 1.00 89.06 163 LEU A CA 1
ATOM 1295 C C . LEU A 1 163 ? -2.509 4.434 4.306 1.00 89.06 163 LEU A C 1
ATOM 1297 O O . LEU A 1 163 ? -3.270 3.975 5.157 1.00 89.06 163 LEU A O 1
ATOM 1301 N N . ILE A 1 164 ? -2.325 3.852 3.120 1.00 91.56 164 ILE A N 1
ATOM 1302 C CA . ILE A 1 164 ? -3.225 2.798 2.637 1.00 91.56 164 ILE A CA 1
ATOM 1303 C C . ILE A 1 164 ? -2.931 1.462 3.314 1.00 91.56 164 ILE A C 1
ATOM 1305 O O . ILE A 1 164 ? -3.857 0.820 3.804 1.00 91.56 164 ILE A O 1
ATOM 1309 N N . ALA A 1 165 ? -1.664 1.055 3.378 1.00 89.94 165 ALA A N 1
ATOM 1310 C CA . ALA A 1 165 ? -1.260 -0.194 4.007 1.00 89.94 165 ALA A CA 1
ATOM 1311 C C . ALA A 1 165 ? -1.610 -0.218 5.506 1.00 89.94 165 ALA A C 1
ATOM 1313 O O . ALA A 1 165 ? -2.329 -1.139 5.888 1.00 89.94 165 ALA A O 1
ATOM 1314 N N . PRO A 1 166 ? -1.283 0.803 6.330 1.00 89.31 166 PRO A N 1
ATOM 1315 C CA . PRO A 1 166 ? -1.696 0.822 7.735 1.00 89.31 166 PRO A CA 1
ATOM 1316 C C . PRO A 1 166 ? -3.214 0.730 7.916 1.00 89.31 166 PRO A C 1
ATOM 1318 O O . PRO A 1 166 ? -3.691 0.018 8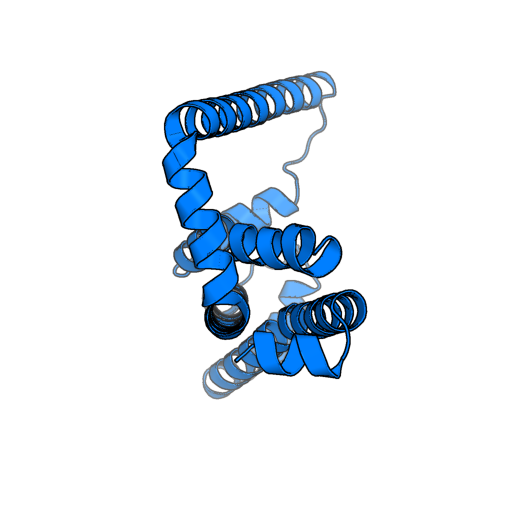.795 1.00 89.31 166 PRO A O 1
ATOM 1321 N N . PHE A 1 167 ? -3.99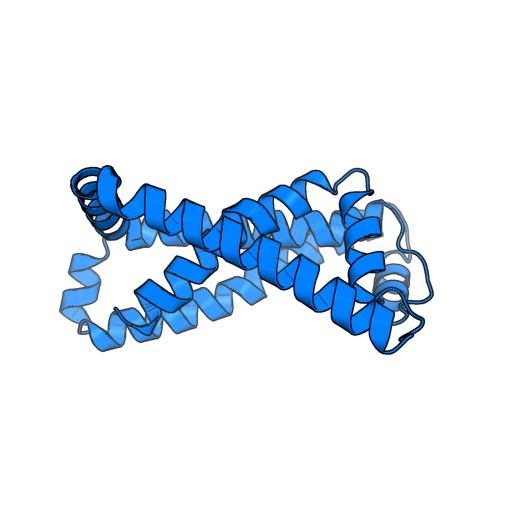7 1.404 7.065 1.00 92.38 167 PHE A N 1
ATOM 1322 C CA . PHE A 1 167 ? -5.456 1.292 7.098 1.00 92.38 167 PHE A CA 1
ATOM 1323 C C . PHE A 1 167 ? -5.934 -0.132 6.779 1.00 92.38 167 PHE A C 1
ATOM 1325 O O . PHE A 1 167 ? -6.758 -0.689 7.505 1.00 92.38 167 PHE A O 1
ATOM 1332 N N . VAL A 1 168 ? -5.429 -0.725 5.695 1.00 92.50 168 VAL A N 1
ATOM 1333 C CA . VAL A 1 168 ? -5.790 -2.084 5.270 1.00 92.50 168 VAL A CA 1
ATOM 1334 C C . VAL A 1 168 ? -5.395 -3.107 6.335 1.00 92.50 168 VAL A C 1
ATOM 1336 O O . VAL A 1 168 ? -6.209 -3.965 6.671 1.00 92.50 168 VAL A O 1
ATOM 1339 N N . GLU A 1 169 ? -4.195 -2.993 6.902 1.00 89.75 169 GLU A N 1
ATOM 1340 C CA . GLU A 1 169 ? -3.691 -3.851 7.976 1.00 89.75 169 GLU A CA 1
ATOM 1341 C C . GLU A 1 169 ? -4.534 -3.729 9.245 1.00 89.75 169 GLU A C 1
ATOM 1343 O O . GLU A 1 169 ? -4.931 -4.742 9.815 1.00 89.75 169 GLU A O 1
ATOM 1348 N N . GLU A 1 170 ? -4.882 -2.513 9.664 1.00 88.94 170 GLU A N 1
ATOM 1349 C CA . GLU A 1 170 ? -5.723 -2.289 10.841 1.00 88.94 170 GLU A CA 1
ATOM 1350 C C . GLU A 1 170 ? -7.112 -2.926 10.659 1.00 88.94 170 GLU A C 1
ATOM 1352 O O . GLU A 1 170 ? -7.630 -3.593 11.558 1.00 88.94 170 GLU A O 1
ATOM 1357 N N . VAL A 1 171 ? -7.709 -2.805 9.470 1.00 88.81 171 VAL A N 1
ATOM 1358 C CA . VAL A 1 171 ? -9.005 -3.431 9.173 1.00 88.81 171 VAL A CA 1
ATOM 1359 C C . VAL A 1 171 ? -8.889 -4.958 9.076 1.00 88.81 171 VAL A C 1
ATOM 1361 O O . VAL A 1 171 ? -9.733 -5.666 9.629 1.00 88.81 171 VAL A O 1
ATOM 1364 N N . LEU A 1 172 ? -7.855 -5.484 8.419 1.00 88.00 172 LEU A N 1
ATOM 1365 C CA . LEU A 1 172 ? -7.608 -6.925 8.310 1.00 88.00 172 LEU A CA 1
ATOM 1366 C C . LEU A 1 172 ? -7.353 -7.555 9.682 1.00 88.00 172 LEU A C 1
ATOM 1368 O O . LEU A 1 172 ? -8.032 -8.504 10.072 1.00 88.00 172 LEU A O 1
ATOM 1372 N N . PHE A 1 173 ? -6.390 -7.025 10.429 1.00 86.56 173 PHE A N 1
ATOM 1373 C CA . PHE A 1 173 ? -5.907 -7.650 11.652 1.00 86.56 173 PHE A CA 1
ATOM 1374 C C . PHE A 1 173 ? -6.700 -7.250 12.882 1.00 86.56 173 PHE A C 1
ATOM 1376 O O . PHE A 1 173 ? -6.934 -8.102 13.726 1.00 86.56 173 PHE A O 1
ATOM 1383 N N . ARG A 1 174 ? -7.152 -6.001 13.031 1.00 83.00 174 ARG A N 1
ATOM 1384 C CA . ARG A 1 174 ? -7.907 -5.638 14.243 1.00 83.00 174 ARG A CA 1
ATOM 1385 C C . ARG A 1 174 ? -9.381 -5.920 14.123 1.00 83.00 174 ARG A C 1
ATOM 1387 O O . ARG A 1 174 ? -10.002 -6.338 15.093 1.00 83.00 174 ARG A O 1
ATOM 1394 N N . LYS A 1 175 ? -9.940 -5.714 12.935 1.00 83.62 175 LYS A N 1
ATOM 1395 C CA . LYS A 1 175 ? -11.387 -5.771 12.764 1.00 83.62 175 LYS A CA 1
ATOM 1396 C C . LYS A 1 175 ? -11.902 -7.089 12.217 1.00 83.62 175 LYS A C 1
ATOM 1398 O O . LYS A 1 175 ? -12.961 -7.528 12.643 1.00 83.62 175 LYS A O 1
ATOM 1403 N N . LEU A 1 176 ? -11.201 -7.705 11.269 1.00 85.00 176 LEU A N 1
ATOM 1404 C CA . LEU A 1 176 ? -11.639 -8.979 10.696 1.00 85.00 176 LEU A CA 1
ATOM 1405 C C . LEU A 1 176 ? -11.113 -10.189 11.476 1.00 85.00 176 LEU A C 1
ATOM 1407 O O . LEU A 1 176 ? -11.821 -11.185 11.565 1.00 85.00 176 LEU A O 1
ATOM 1411 N N . LEU A 1 177 ? -9.918 -10.110 12.067 1.00 80.31 177 LEU A N 1
ATOM 1412 C CA . LEU A 1 177 ? -9.356 -11.221 12.846 1.00 80.31 177 LEU A CA 1
ATOM 1413 C C . LEU A 1 177 ? -9.897 -11.280 14.289 1.00 80.31 177 LEU A C 1
ATOM 1415 O O . LEU A 1 177 ? -10.117 -12.377 14.794 1.00 80.31 177 LEU A O 1
ATOM 1419 N N . PHE A 1 178 ? -10.165 -10.136 14.935 1.00 73.75 178 PHE A N 1
ATOM 1420 C CA . PHE A 1 178 ? -10.694 -10.078 16.314 1.00 73.75 178 PHE A CA 1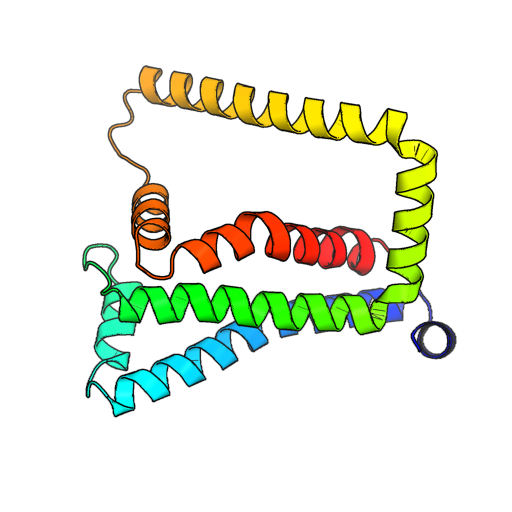
ATOM 1421 C C . PHE A 1 178 ? -12.177 -9.650 16.425 1.00 73.75 178 PHE A C 1
ATOM 1423 O O . PHE A 1 178 ? -12.652 -9.410 17.537 1.00 73.75 178 PHE A O 1
ATOM 1430 N N . GLY A 1 179 ? -12.889 -9.506 15.299 1.00 59.88 179 GLY A N 1
ATOM 1431 C CA . GLY A 1 179 ? -14.260 -8.962 15.217 1.00 59.88 179 GLY A CA 1
ATOM 1432 C C . GLY A 1 179 ? -15.405 -9.911 15.556 1.00 59.88 179 GLY A C 1
ATOM 1433 O O . GLY A 1 179 ? -15.270 -11.139 15.356 1.00 59.88 179 GLY A O 1
#

Radius of gyration: 20.35 Å; chains: 1; bounding box: 58×32×50 Å

Secondary structure (DSSP, 8-state):
-HHHHHHHH-HHHHHHHHHHHHHHHHHHHHHHHHHHHHHHHHTTSTTHHHHHHHHHH-TTSPPPHHHHHHHHHHHHHHHHHHHHHHHHHHHHHHHHHHHHHHHTHHHHHHHHHHHHHHHHHHHHHHHHHHHHTT-----HHHHHHHHHHHSTTHHHHHHIIIIIHHHHHIIIIIIIS--

pLDDT: mean 86.08, std 9.7, range [54.16, 97.5]

Sequence (179 aa):
MSERLIRKVGKGNFYLMAFLGAFALFILLQAFVMRILLFYFEGQQPGFIKDFYEAVANTSRMMTDEMWAVQNLSQFIGTTVLAVLLVVFLGGSLAADWRRFKEEWKSNVPTIIFGIVIIYALNIAITMIYNLFQVPGDADNQRMIEAAVGSETGIFMVLSVFLIAPFVEEVLFRKLLFG